Protein AF-A0A165SD82-F1 (afdb_monomer_lite)

InterPro domains:
  IPR045992 Protein of unknown function DUF5948 [PF19373] (40-102)

pLDDT: mean 72.56, std 20.36, range [37.78, 94.12]

Sequence (106 aa):
MRTFVAFTLISALFAARQVSSYRRVIQLRLTNPFCSAFTGHNCKCQDSNGQYNALTEYCCNQQNTFTDIYCPGPNHQCTSPGNEIDSGAFVRCCQGQGVGGAYCWN

Organism: NCBI:txid1314782

Radius of gyration: 23.1 Å; chains: 1; bounding box: 64×40×63 Å

Secondary structure (DSSP, 8-state):
----------------------------------------EEEEEEETTEE-HHHHHHHHTT-S--SS-BSS-TTS-EEETT----HHHHHHHHHHTT-S-EEEE-

Structure (mmCIF, N/CA/C/O backbone):
data_AF-A0A165SD82-F1
#
_entry.id   AF-A0A165SD82-F1
#
loop_
_atom_site.group_PDB
_atom_site.id
_atom_site.type_symbol
_atom_site.label_atom_id
_atom_site.label_alt_id
_atom_site.label_comp_id
_atom_site.label_asym_id
_atom_site.label_entity_id
_atom_site.label_seq_id
_atom_site.pdbx_PDB_ins_code
_atom_site.Cartn_x
_atom_site.Cartn_y
_atom_site.Cartn_z
_atom_site.occupancy
_atom_site.B_iso_or_equiv
_atom_site.auth_seq_id
_atom_site.auth_comp_id
_atom_site.auth_asym_id
_atom_site.auth_atom_id
_atom_site.pdbx_PDB_model_num
ATOM 1 N N . MET A 1 1 ? -52.218 -24.320 33.808 1.00 48.91 1 MET A N 1
ATOM 2 C CA . MET A 1 1 ? -51.246 -25.398 34.097 1.00 48.91 1 MET A CA 1
ATOM 3 C C . MET A 1 1 ? -51.146 -26.296 32.879 1.00 48.91 1 MET A C 1
ATOM 5 O O . MET A 1 1 ? -52.176 -26.828 32.491 1.00 48.91 1 MET A O 1
ATOM 9 N N . ARG A 1 2 ? -49.951 -26.364 32.277 1.00 43.78 2 ARG A N 1
ATOM 10 C CA . ARG A 1 2 ? -49.429 -27.291 31.245 1.00 43.78 2 ARG A CA 1
ATOM 11 C C . ARG A 1 2 ? -48.322 -26.521 30.498 1.00 43.78 2 ARG A C 1
ATOM 13 O O . ARG A 1 2 ? -48.580 -25.386 30.133 1.00 43.78 2 ARG A O 1
ATOM 20 N N . THR A 1 3 ? -47.107 -26.971 30.217 1.00 41.28 3 THR A N 1
ATOM 21 C CA . THR A 1 3 ? -46.299 -28.148 30.557 1.00 41.28 3 THR A CA 1
ATOM 22 C C . THR A 1 3 ? -44.898 -27.782 30.018 1.00 41.28 3 THR A C 1
ATOM 24 O O . THR A 1 3 ? -44.795 -27.405 28.860 1.00 41.28 3 THR A O 1
ATOM 27 N N . PHE A 1 4 ? -43.875 -27.820 30.875 1.00 45.62 4 PHE A N 1
ATOM 28 C CA . PHE A 1 4 ? -42.477 -28.229 30.649 1.00 45.62 4 PHE A CA 1
ATOM 29 C C . PHE A 1 4 ? -41.697 -27.831 29.369 1.00 45.62 4 PHE A C 1
ATOM 31 O O . PHE A 1 4 ? -41.937 -28.325 28.276 1.00 45.62 4 PHE A O 1
ATOM 38 N N . VAL A 1 5 ? -40.662 -27.010 29.600 1.00 50.38 5 VAL A N 1
ATOM 39 C CA . VAL A 1 5 ? -39.228 -27.229 29.294 1.00 50.38 5 VAL A CA 1
ATOM 40 C C . VAL A 1 5 ? -38.872 -28.134 28.100 1.00 50.38 5 VAL A C 1
ATOM 42 O O . VAL A 1 5 ? -39.009 -29.349 28.179 1.00 50.38 5 VAL A O 1
ATOM 45 N N . ALA A 1 6 ? -38.217 -27.551 27.091 1.00 44.00 6 ALA A N 1
ATOM 46 C CA . ALA A 1 6 ? -37.185 -28.228 26.301 1.00 44.00 6 ALA A CA 1
ATOM 47 C C . ALA A 1 6 ? -36.188 -27.188 25.764 1.00 44.00 6 ALA A C 1
ATOM 49 O O . ALA A 1 6 ? -36.330 -26.635 24.676 1.00 44.00 6 ALA A O 1
ATOM 50 N N . PHE A 1 7 ? -35.192 -26.885 26.595 1.00 45.28 7 PHE A N 1
ATOM 51 C CA . PHE A 1 7 ? -33.927 -26.317 26.152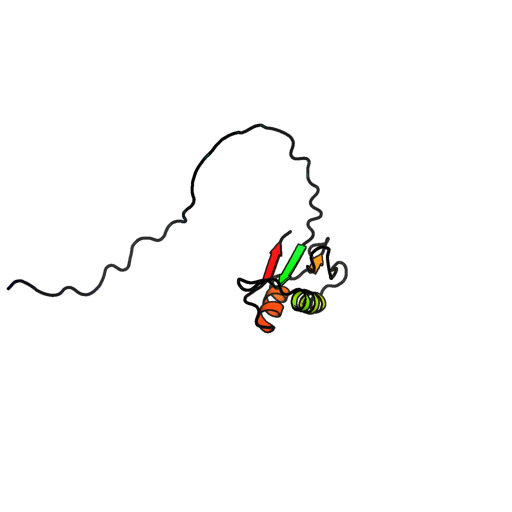 1.00 45.28 7 PHE A CA 1
ATOM 52 C C . PHE A 1 7 ? -33.161 -27.383 25.349 1.00 45.28 7 PHE A C 1
ATOM 54 O O . PHE A 1 7 ? -33.212 -28.564 25.683 1.00 45.28 7 PHE A O 1
ATOM 61 N N . THR A 1 8 ? -32.367 -26.913 24.386 1.00 50.78 8 THR A N 1
ATOM 62 C CA . THR A 1 8 ? -31.203 -27.557 23.742 1.00 50.78 8 THR A CA 1
ATOM 63 C C . THR A 1 8 ? -31.406 -28.542 22.575 1.00 50.78 8 THR A C 1
ATOM 65 O O . THR A 1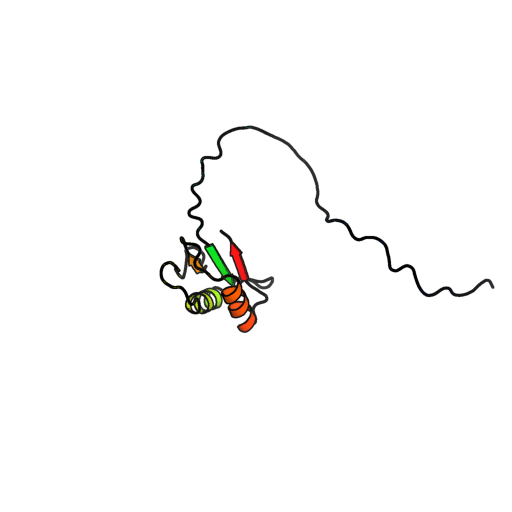 8 ? -32.070 -29.562 22.690 1.00 50.78 8 THR A O 1
ATOM 68 N N . LEU A 1 9 ? -30.658 -28.222 21.500 1.00 48.94 9 LEU A N 1
ATOM 69 C CA . LEU A 1 9 ? -30.19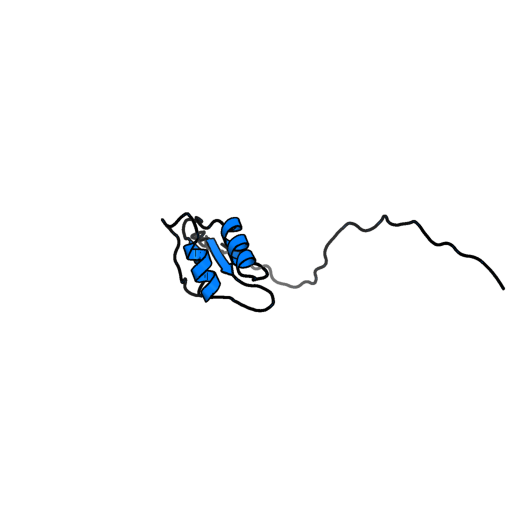4 -29.044 20.368 1.00 48.94 9 LEU A CA 1
ATOM 70 C C . LEU A 1 9 ? -31.087 -29.139 19.124 1.00 48.94 9 LEU A C 1
ATOM 72 O O . LEU A 1 9 ? -31.688 -30.179 18.921 1.00 48.94 9 LEU A O 1
ATOM 76 N N . ILE A 1 10 ? -31.014 -28.142 18.224 1.00 46.62 10 ILE A N 1
ATOM 77 C CA . ILE A 1 10 ? -30.759 -28.380 16.780 1.00 46.62 10 ILE A CA 1
ATOM 78 C C . ILE A 1 10 ? -29.944 -27.195 16.215 1.00 46.62 10 ILE A C 1
ATOM 80 O O . ILE A 1 10 ? -30.450 -26.335 15.499 1.00 46.62 10 ILE A O 1
ATOM 84 N N . SER A 1 11 ? -28.656 -27.134 16.563 1.00 52.34 11 SER A N 1
ATOM 85 C CA . SER A 1 11 ? -27.660 -26.290 15.885 1.00 52.34 11 SER A CA 1
ATOM 86 C C . SER A 1 11 ? -27.074 -27.062 14.704 1.00 52.34 11 SER A C 1
ATOM 88 O O . SER A 1 11 ? -25.969 -27.579 14.800 1.00 52.34 11 SER A O 1
ATOM 90 N N . ALA A 1 12 ? -27.826 -27.207 13.618 1.00 51.50 12 ALA A N 1
ATOM 91 C CA . ALA A 1 12 ? -27.292 -27.674 12.339 1.00 51.50 12 ALA A CA 1
ATOM 92 C C . ALA A 1 12 ? -28.350 -27.481 11.255 1.00 51.50 12 ALA A C 1
ATOM 94 O O . ALA A 1 12 ? -29.156 -28.370 11.039 1.00 51.50 12 ALA A O 1
ATOM 95 N N . LEU A 1 13 ? -28.375 -26.324 10.601 1.00 52.97 13 LEU A N 1
ATOM 96 C CA . LEU A 1 13 ? -28.797 -26.152 9.207 1.00 52.97 13 LEU A CA 1
ATOM 97 C C . LEU A 1 13 ? -28.543 -24.682 8.836 1.00 52.97 13 LEU A C 1
ATOM 99 O O . LEU A 1 13 ? -28.598 -23.819 9.703 1.00 52.97 13 LEU A O 1
ATOM 103 N N . PHE A 1 14 ? -28.306 -24.405 7.555 1.00 47.31 14 PHE A N 1
ATOM 104 C CA . PHE A 1 14 ? -28.047 -23.081 6.960 1.00 47.31 14 PHE A CA 1
ATOM 105 C C . PHE A 1 14 ? -26.584 -22.616 6.930 1.00 47.31 14 PHE A C 1
ATOM 107 O O . PHE A 1 14 ? -26.236 -21.503 7.312 1.00 47.31 14 PHE A O 1
ATOM 114 N N . ALA A 1 15 ? -25.734 -23.450 6.331 1.00 48.03 15 ALA A N 1
ATOM 115 C CA . ALA A 1 15 ? -24.712 -22.940 5.422 1.00 48.03 15 ALA A CA 1
ATOM 116 C C . ALA A 1 15 ? -25.307 -22.842 4.000 1.00 48.03 15 ALA A C 1
ATOM 118 O O . ALA A 1 15 ? -26.056 -23.733 3.604 1.00 48.03 15 ALA A O 1
ATOM 119 N N . ALA A 1 16 ? -24.899 -21.804 3.253 1.00 49.75 16 ALA A N 1
ATOM 120 C CA . ALA A 1 16 ? -25.296 -21.400 1.888 1.00 49.75 16 ALA A CA 1
ATOM 121 C C . ALA A 1 16 ? -26.470 -20.398 1.830 1.00 49.75 16 ALA A C 1
ATOM 123 O O . ALA A 1 16 ? -27.521 -20.628 2.404 1.00 49.75 16 ALA A O 1
ATOM 124 N N . ARG A 1 17 ? -26.412 -19.279 1.105 1.00 47.88 17 ARG A N 1
ATOM 125 C CA . ARG A 1 17 ? -25.353 -18.586 0.355 1.00 47.88 17 ARG A CA 1
ATOM 126 C C . ARG A 1 17 ? -25.913 -17.184 0.058 1.00 47.88 17 ARG A C 1
ATOM 128 O O . ARG A 1 17 ? -27.122 -16.985 0.042 1.00 47.88 17 ARG A O 1
ATOM 135 N N . GLN A 1 18 ? -25.001 -16.243 -0.118 1.00 41.12 18 GLN A N 1
ATOM 136 C CA . GLN A 1 18 ? -25.180 -14.796 -0.064 1.00 41.12 18 GLN A CA 1
ATOM 137 C C . GLN A 1 18 ? -26.266 -14.200 -0.978 1.00 41.12 18 GLN A C 1
ATOM 139 O O . GLN A 1 18 ? -26.517 -14.649 -2.095 1.00 41.12 18 GLN A O 1
ATOM 144 N N . VAL A 1 19 ? -26.848 -13.129 -0.443 1.00 44.03 19 VAL A N 1
ATOM 145 C CA . VAL A 1 19 ? -27.819 -12.195 -1.012 1.00 44.03 19 VAL A CA 1
ATOM 146 C C . VAL A 1 19 ? -27.155 -11.319 -2.078 1.00 44.03 19 VAL A C 1
ATOM 148 O O . VAL A 1 19 ? -26.108 -10.739 -1.815 1.00 44.03 19 VAL A O 1
ATOM 151 N N . SER A 1 20 ? -27.789 -11.149 -3.240 1.00 43.81 20 SER A N 1
ATOM 152 C CA . SER A 1 20 ? -28.014 -9.833 -3.881 1.00 43.81 20 SER A CA 1
ATOM 153 C C . SER A 1 20 ? -28.531 -10.038 -5.300 1.00 43.81 20 SER A C 1
ATOM 155 O O . SER A 1 20 ? -27.866 -10.633 -6.135 1.00 43.81 20 SER A O 1
ATOM 157 N N . SER A 1 21 ? -29.804 -9.765 -5.568 1.00 47.16 21 SER A N 1
ATOM 158 C CA . SER A 1 21 ? -30.441 -8.444 -5.690 1.00 47.16 21 SER A CA 1
ATOM 159 C C . SER A 1 21 ? -30.423 -7.947 -7.141 1.00 47.16 21 SER A C 1
ATOM 161 O O . SER A 1 21 ? -29.448 -7.401 -7.637 1.00 47.16 21 SER A O 1
ATOM 163 N N . TYR A 1 22 ? -31.567 -8.208 -7.780 1.00 48.94 22 TYR A N 1
ATOM 164 C CA . TYR A 1 22 ? -32.293 -7.378 -8.742 1.00 48.94 22 TYR A CA 1
ATOM 165 C C . TYR A 1 22 ? -31.638 -6.909 -10.064 1.00 48.94 22 TYR A C 1
ATOM 167 O O . TYR A 1 22 ? -30.865 -5.964 -10.135 1.00 48.94 22 TYR A O 1
ATOM 175 N N . ARG A 1 23 ? -32.137 -7.554 -11.137 1.00 53.09 23 ARG A N 1
ATOM 176 C CA . ARG A 1 23 ? -32.413 -7.106 -12.527 1.00 53.09 23 ARG A CA 1
ATOM 177 C C . ARG A 1 23 ? -32.297 -5.579 -12.764 1.00 53.09 23 ARG A C 1
ATOM 179 O O . ARG A 1 23 ? -32.868 -4.821 -11.993 1.00 53.09 23 ARG A O 1
ATOM 186 N N . ARG A 1 24 ? -31.803 -5.086 -13.915 1.00 49.06 24 ARG A N 1
ATOM 187 C CA . ARG A 1 24 ? -32.543 -5.069 -15.202 1.00 49.06 24 ARG A CA 1
ATOM 188 C C . ARG A 1 24 ? -31.719 -4.442 -16.366 1.00 49.06 24 ARG A C 1
ATOM 190 O O . ARG A 1 24 ? -31.138 -3.385 -16.197 1.00 49.06 24 ARG A O 1
ATOM 197 N N . VAL A 1 25 ? -31.868 -5.068 -17.543 1.00 46.75 25 VAL A N 1
ATOM 198 C CA . VAL A 1 25 ? -31.846 -4.579 -18.951 1.00 46.75 25 VAL A CA 1
ATOM 199 C C . VAL A 1 25 ? -30.562 -4.073 -19.652 1.00 46.75 25 VAL A C 1
ATOM 201 O O . VAL A 1 25 ? -29.908 -3.136 -19.228 1.00 46.75 25 VAL A O 1
ATOM 204 N N . ILE A 1 26 ? -30.405 -4.630 -20.867 1.00 50.44 26 ILE A N 1
ATOM 205 C CA . ILE A 1 26 ? -29.650 -4.200 -22.064 1.00 50.44 26 ILE A CA 1
ATOM 206 C C . ILE A 1 26 ? -28.244 -4.803 -22.222 1.00 50.44 26 ILE A C 1
ATOM 208 O O . ILE A 1 26 ? -27.215 -4.225 -21.898 1.00 50.44 26 ILE A O 1
ATOM 212 N N . GLN A 1 27 ? -28.243 -5.985 -22.842 1.00 55.72 27 GLN A N 1
ATOM 213 C CA . GLN A 1 27 ? -27.182 -6.441 -23.735 1.00 55.72 27 GLN A CA 1
ATOM 214 C C . GLN A 1 27 ? -27.186 -5.558 -24.994 1.00 55.72 27 GLN A C 1
ATOM 216 O O . GLN A 1 27 ? -28.092 -5.693 -25.815 1.00 55.72 27 GLN A O 1
ATOM 221 N N . LEU A 1 28 ? -26.169 -4.716 -25.186 1.00 42.47 28 LEU A N 1
ATOM 222 C CA . LEU A 1 28 ? -25.693 -4.405 -26.532 1.00 42.47 28 LEU A CA 1
ATOM 223 C C . LEU A 1 28 ? -24.190 -4.682 -26.599 1.00 42.47 28 LEU A C 1
ATOM 225 O O . LEU A 1 28 ? -23.397 -4.233 -25.777 1.00 42.47 28 LEU A O 1
ATOM 229 N N . ARG A 1 29 ? -23.862 -5.537 -27.557 1.00 55.31 29 ARG A N 1
ATOM 230 C CA . ARG A 1 29 ? -22.567 -6.147 -27.813 1.00 55.31 29 ARG A CA 1
ATOM 231 C C . ARG A 1 29 ? -21.537 -5.148 -28.362 1.00 55.31 29 ARG A C 1
ATOM 233 O O . ARG A 1 29 ? -21.897 -4.254 -29.114 1.00 55.31 29 ARG A O 1
ATOM 240 N N . LEU A 1 30 ? -20.266 -5.502 -28.126 1.00 51.47 30 LEU A N 1
ATOM 241 C CA . LEU A 1 30 ? -19.074 -5.219 -28.946 1.00 51.47 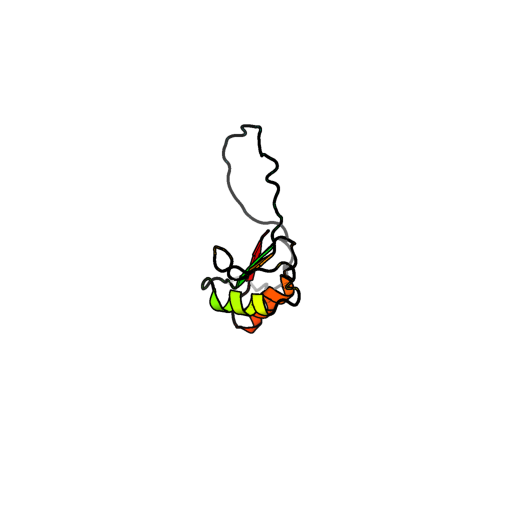30 LEU A CA 1
ATOM 242 C C . LEU A 1 30 ? -18.555 -3.775 -28.929 1.00 51.47 30 LEU A C 1
ATOM 244 O O . LEU A 1 30 ? -18.908 -2.973 -29.775 1.00 51.47 30 LEU A O 1
ATOM 248 N N . THR A 1 31 ? -17.653 -3.495 -27.990 1.00 42.28 31 THR A N 1
ATOM 249 C CA . THR A 1 31 ? -16.200 -3.358 -28.218 1.00 42.28 31 THR A CA 1
ATOM 250 C C . THR A 1 31 ? -15.603 -2.973 -26.867 1.00 42.28 31 THR A C 1
ATOM 252 O O . THR A 1 31 ? -15.498 -1.790 -26.561 1.00 42.28 31 THR A O 1
ATOM 255 N N . ASN A 1 32 ? -15.245 -3.946 -26.021 1.00 40.69 32 ASN A N 1
ATOM 256 C CA . ASN A 1 32 ? -14.244 -3.628 -25.008 1.00 40.69 32 ASN A CA 1
ATOM 257 C C . ASN A 1 32 ? -12.944 -3.607 -25.811 1.00 40.69 32 ASN A C 1
ATOM 259 O O . ASN A 1 32 ? -12.541 -4.681 -26.275 1.00 40.69 32 ASN A O 1
ATOM 263 N N . PRO A 1 33 ? -12.316 -2.443 -26.076 1.00 44.53 33 PRO A N 1
ATOM 264 C CA . PRO A 1 33 ? -10.932 -2.500 -26.498 1.00 44.53 33 PRO A CA 1
ATOM 265 C C . PRO A 1 33 ? -10.234 -3.341 -25.432 1.00 44.53 33 PRO A C 1
ATOM 267 O O . PRO A 1 33 ? -10.623 -3.309 -24.259 1.00 44.53 33 PRO A O 1
ATOM 270 N N . PHE A 1 34 ? -9.262 -4.150 -25.834 1.00 41.22 34 PHE A N 1
ATOM 271 C CA . PHE A 1 34 ? -8.248 -4.587 -24.896 1.00 41.22 34 PHE A CA 1
ATOM 272 C C . PHE A 1 34 ? -7.740 -3.305 -24.234 1.00 41.22 34 PHE A C 1
ATOM 274 O O . PHE A 1 34 ? -6.920 -2.584 -24.796 1.00 41.22 34 PHE A O 1
ATOM 281 N N . CYS A 1 35 ? -8.321 -2.956 -23.085 1.00 37.78 35 CYS A N 1
ATOM 282 C CA . CYS A 1 35 ? -7.702 -2.073 -22.140 1.00 37.78 35 CYS A CA 1
ATOM 283 C C . CYS A 1 35 ? -6.488 -2.905 -21.792 1.00 37.78 35 CYS A C 1
ATOM 285 O O . CYS A 1 35 ? -6.607 -3.903 -21.079 1.00 37.78 35 CYS A O 1
ATOM 287 N N . SER A 1 36 ? -5.369 -2.608 -22.446 1.00 41.47 36 SER A N 1
ATOM 288 C CA . SER A 1 36 ? -4.072 -3.042 -21.984 1.00 41.47 36 SER A CA 1
ATOM 289 C C . SER A 1 36 ? -3.985 -2.466 -20.585 1.00 41.47 36 SER A C 1
ATOM 291 O O . SER A 1 36 ? -3.610 -1.311 -20.400 1.00 41.47 36 SER A O 1
ATOM 293 N N . ALA A 1 37 ? -4.484 -3.231 -19.615 1.00 44.12 37 ALA A N 1
ATOM 294 C CA . ALA A 1 37 ? -4.215 -3.015 -18.226 1.00 44.12 37 ALA A CA 1
ATOM 295 C C . ALA A 1 37 ? -2.699 -3.121 -18.169 1.00 44.12 37 ALA A C 1
ATOM 297 O O . ALA A 1 37 ? -2.137 -4.211 -18.215 1.00 44.12 37 ALA A O 1
ATOM 298 N N . PHE A 1 38 ? -2.026 -1.974 -18.149 1.00 44.50 38 PHE A N 1
ATOM 299 C CA . PHE A 1 38 ? -0.863 -1.882 -17.296 1.00 44.50 38 PHE A CA 1
ATOM 300 C C . PHE A 1 38 ? -1.393 -2.333 -15.943 1.00 44.50 38 PHE A C 1
ATOM 302 O O . PHE A 1 38 ? -2.175 -1.611 -15.329 1.00 44.50 38 PHE A O 1
ATOM 309 N N . THR A 1 39 ? -1.133 -3.589 -15.586 1.00 53.62 39 THR A N 1
ATOM 310 C CA . THR A 1 39 ? -1.597 -4.215 -14.348 1.00 53.62 39 THR A CA 1
ATOM 311 C C . THR A 1 39 ? -0.787 -3.618 -13.210 1.00 53.62 39 THR A C 1
ATOM 313 O O . THR A 1 39 ? 0.033 -4.293 -12.596 1.00 53.62 39 THR A O 1
ATOM 316 N N . GLY A 1 40 ? -0.940 -2.313 -13.013 1.00 68.19 40 GLY A N 1
ATOM 317 C CA . GLY A 1 40 ? -0.279 -1.590 -11.960 1.00 68.19 40 GLY A CA 1
ATOM 318 C C . GLY A 1 40 ? -0.996 -1.903 -10.663 1.00 68.19 40 GLY A C 1
ATOM 319 O O . GLY A 1 40 ? -2.165 -1.566 -10.507 1.00 68.19 40 GLY A O 1
ATOM 320 N N . HIS A 1 41 ? -0.309 -2.540 -9.728 1.00 87.88 41 HIS A N 1
ATOM 321 C CA . HIS A 1 41 ? -0.854 -2.763 -8.401 1.00 87.88 41 HIS A CA 1
ATOM 322 C C . HIS A 1 41 ? -0.908 -1.445 -7.651 1.00 87.88 41 HIS A C 1
ATOM 324 O O . HIS A 1 41 ? 0.016 -0.638 -7.712 1.00 87.88 41 HIS A O 1
ATOM 330 N N . ASN A 1 42 ? -1.976 -1.218 -6.916 1.00 89.56 42 ASN A N 1
ATOM 331 C CA . ASN A 1 42 ? -2.155 -0.032 -6.111 1.00 89.56 42 ASN A CA 1
ATOM 332 C C . ASN A 1 42 ? -2.580 -0.444 -4.710 1.00 89.56 42 ASN A C 1
ATOM 334 O O . ASN A 1 42 ? -3.408 -1.337 -4.562 1.00 89.56 42 ASN A O 1
ATOM 338 N N . CYS A 1 43 ? -2.069 0.233 -3.688 1.00 91.62 43 CYS A N 1
ATOM 339 C CA . CYS A 1 43 ? -2.468 0.016 -2.302 1.00 91.62 43 CYS A CA 1
ATOM 340 C C . CYS A 1 43 ? -2.634 1.338 -1.555 1.00 91.62 43 CYS A C 1
ATOM 342 O O . CYS A 1 43 ? -1.884 2.297 -1.758 1.00 91.62 43 CYS A O 1
ATOM 344 N N . LYS A 1 44 ? -3.615 1.380 -0.653 1.00 93.94 44 LYS A N 1
ATOM 345 C CA . LYS A 1 44 ? -3.905 2.538 0.190 1.00 93.94 44 LYS A CA 1
ATOM 346 C C . LYS A 1 44 ? -4.339 2.114 1.588 1.00 93.94 44 LYS A C 1
ATOM 348 O O . LYS A 1 44 ? -5.218 1.267 1.721 1.00 93.94 44 LYS A O 1
ATOM 353 N N . CYS A 1 45 ? -3.766 2.714 2.633 1.00 93.88 45 CYS A N 1
ATOM 354 C CA . CYS A 1 45 ? -4.261 2.519 3.995 1.00 93.88 45 CYS A CA 1
ATOM 355 C C . CYS A 1 45 ? -5.630 3.199 4.115 1.00 93.88 45 CYS A C 1
ATOM 357 O O . CYS A 1 45 ? -5.744 4.427 4.012 1.00 93.88 45 CYS A O 1
ATOM 359 N N . GLN A 1 46 ? -6.673 2.396 4.298 1.00 92.75 46 GLN A N 1
ATOM 360 C CA . GLN A 1 46 ? -8.057 2.850 4.345 1.00 92.75 46 GLN A CA 1
ATOM 361 C C . GLN A 1 46 ? -8.898 1.853 5.141 1.00 92.75 46 GLN A C 1
ATOM 363 O O . GLN A 1 46 ? -8.743 0.640 4.994 1.00 92.75 46 GLN A O 1
ATOM 368 N N . ASP A 1 47 ? -9.819 2.377 5.944 1.00 89.62 47 ASP A N 1
ATOM 369 C CA . ASP A 1 47 ? -10.826 1.602 6.665 1.00 89.62 47 ASP A CA 1
ATOM 370 C C . ASP A 1 47 ? -12.184 2.337 6.689 1.00 89.62 47 ASP A C 1
ATOM 372 O O . ASP A 1 47 ? -12.423 3.257 5.901 1.00 89.62 47 ASP A O 1
ATOM 376 N N . SER A 1 48 ? -13.099 1.914 7.567 1.00 90.75 48 SER A N 1
ATOM 377 C CA . SER A 1 48 ? -14.425 2.524 7.728 1.00 90.75 48 SER A CA 1
ATOM 378 C C . SER A 1 48 ? -14.406 3.971 8.231 1.00 90.75 48 SER A C 1
ATOM 380 O O . SER A 1 48 ? -15.413 4.662 8.098 1.00 90.75 48 SER A O 1
ATOM 382 N N . ASN A 1 49 ? -13.302 4.431 8.820 1.00 88.94 49 ASN A N 1
ATOM 383 C CA . ASN A 1 49 ? -13.150 5.778 9.367 1.00 88.94 49 ASN A CA 1
ATOM 384 C C . ASN A 1 49 ? -12.561 6.757 8.344 1.00 88.94 49 ASN A C 1
ATOM 386 O O . ASN A 1 49 ? -12.733 7.966 8.493 1.00 88.94 49 ASN A O 1
ATOM 390 N N . GLY A 1 50 ? -11.884 6.265 7.301 1.00 90.94 50 GLY A N 1
ATOM 391 C CA . GLY A 1 50 ? -11.426 7.104 6.199 1.00 90.94 50 GLY A CA 1
ATOM 392 C C . GLY A 1 50 ? -10.159 6.624 5.498 1.00 90.94 50 GLY A C 1
ATOM 393 O O . GLY A 1 50 ? -9.733 5.477 5.618 1.00 90.94 50 GLY A O 1
ATOM 394 N N . GLN A 1 51 ? -9.580 7.540 4.719 1.00 92.69 51 GLN A N 1
ATOM 395 C CA . GLN A 1 51 ? -8.353 7.344 3.946 1.00 92.69 51 GLN A CA 1
ATOM 396 C C . GLN A 1 51 ? -7.162 7.984 4.663 1.00 92.69 51 GLN A C 1
ATOM 398 O O . GLN A 1 51 ? -7.188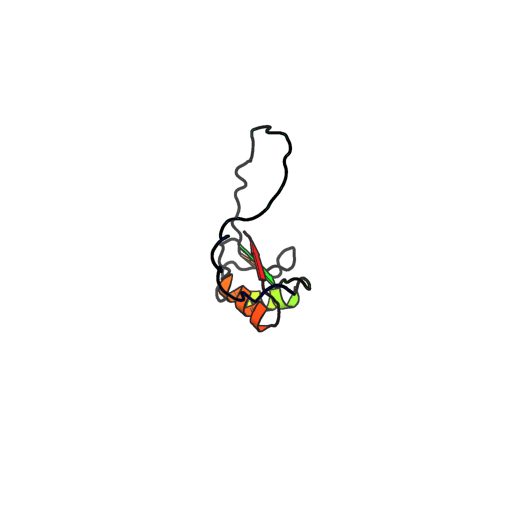 9.175 4.970 1.00 92.69 51 GLN A O 1
ATOM 403 N N . TYR A 1 52 ? -6.091 7.218 4.866 1.00 93.31 52 TYR A N 1
ATOM 404 C CA . TYR A 1 52 ? -4.923 7.648 5.632 1.00 93.31 52 TYR A CA 1
ATOM 405 C C . TYR A 1 52 ? -3.735 7.900 4.703 1.00 93.31 52 TYR A C 1
ATOM 407 O O . TYR A 1 52 ? -2.861 7.048 4.546 1.00 93.31 52 TYR A O 1
ATOM 415 N N . ASN A 1 53 ? -3.701 9.072 4.064 1.00 92.94 53 ASN A N 1
ATOM 416 C CA . ASN A 1 53 ? -2.692 9.398 3.046 1.00 92.94 53 ASN A CA 1
ATOM 417 C C . ASN A 1 53 ? -1.255 9.374 3.606 1.00 92.94 53 ASN A C 1
ATOM 419 O O . ASN A 1 53 ? -0.385 8.752 3.009 1.00 92.94 53 ASN A O 1
ATOM 423 N N . ALA A 1 54 ? -1.023 9.967 4.782 1.00 91.62 54 ALA A N 1
ATOM 424 C CA . ALA A 1 54 ? 0.304 9.982 5.410 1.00 91.62 54 ALA A CA 1
ATOM 425 C C . ALA A 1 54 ? 0.791 8.572 5.796 1.00 91.62 54 ALA A C 1
ATOM 427 O O . ALA A 1 54 ? 1.960 8.239 5.620 1.00 91.62 54 ALA A O 1
ATOM 428 N N . LEU A 1 55 ? -0.116 7.712 6.274 1.00 92.00 55 LEU A N 1
ATOM 429 C CA . LEU A 1 55 ? 0.214 6.315 6.578 1.00 92.00 55 LEU A CA 1
ATOM 430 C C . LEU A 1 55 ? 0.416 5.488 5.312 1.00 92.00 55 LEU A C 1
ATOM 432 O O . LEU A 1 55 ? 1.263 4.604 5.288 1.00 92.00 55 LEU A O 1
ATOM 436 N N . THR A 1 56 ? -0.332 5.794 4.253 1.00 92.88 56 THR A N 1
ATOM 437 C CA . THR A 1 56 ? -0.145 5.175 2.939 1.00 92.88 56 THR A CA 1
ATOM 438 C C . THR A 1 56 ? 1.256 5.457 2.414 1.00 92.88 56 THR A C 1
ATOM 440 O O . THR A 1 56 ? 1.926 4.533 1.969 1.00 92.88 56 THR A O 1
ATOM 443 N N . GLU A 1 57 ? 1.724 6.699 2.529 1.00 91.88 57 GLU A N 1
ATOM 444 C CA . GLU A 1 57 ? 3.081 7.083 2.144 1.00 91.88 57 GLU A CA 1
ATOM 445 C C . GLU A 1 57 ? 4.140 6.398 3.007 1.00 91.88 57 GLU A C 1
ATOM 447 O O . GLU A 1 57 ? 5.069 5.786 2.481 1.00 91.88 57 GLU A O 1
ATOM 452 N N . TYR A 1 58 ? 3.958 6.408 4.329 1.00 91.81 58 TYR A N 1
ATOM 453 C CA . TYR A 1 58 ? 4.840 5.692 5.244 1.00 91.81 58 TYR A CA 1
ATOM 454 C C . TYR A 1 58 ? 4.943 4.202 4.889 1.00 91.81 58 TYR A C 1
ATOM 456 O O . TYR A 1 58 ? 6.045 3.697 4.696 1.00 91.81 58 TYR A O 1
ATOM 464 N N . CYS A 1 59 ? 3.813 3.508 4.740 1.00 91.19 59 CYS A N 1
ATOM 465 C CA . CYS A 1 59 ? 3.779 2.076 4.452 1.00 91.19 59 CYS A CA 1
ATOM 466 C C . CYS A 1 59 ? 4.239 1.721 3.037 1.00 91.19 59 CYS A C 1
ATOM 468 O O . CYS A 1 59 ? 4.755 0.623 2.826 1.00 91.19 59 CYS A O 1
ATOM 470 N N . CYS A 1 60 ? 4.105 2.641 2.082 1.00 90.69 60 CYS A N 1
ATOM 471 C CA . CYS A 1 60 ? 4.690 2.481 0.757 1.00 90.69 60 CYS A CA 1
ATOM 472 C C . CYS A 1 60 ? 6.222 2.540 0.822 1.00 90.69 60 CYS A C 1
ATOM 474 O O . CYS A 1 60 ? 6.895 1.698 0.238 1.00 90.69 60 CYS A O 1
ATOM 476 N N . ASN A 1 61 ? 6.778 3.443 1.636 1.00 89.00 61 ASN A N 1
ATOM 477 C CA . ASN A 1 61 ? 8.221 3.535 1.880 1.00 89.00 61 ASN A CA 1
ATOM 478 C C . ASN A 1 61 ? 8.796 2.356 2.692 1.00 89.00 61 ASN A C 1
ATOM 480 O O . ASN A 1 61 ? 10.011 2.243 2.813 1.00 89.00 61 ASN A O 1
ATOM 484 N N . GLN A 1 62 ? 7.952 1.491 3.267 1.00 89.06 62 GLN A N 1
ATOM 485 C CA . GLN A 1 62 ? 8.375 0.249 3.934 1.00 89.06 62 GLN A CA 1
ATOM 486 C C . GLN A 1 62 ? 8.336 -0.977 3.004 1.00 89.06 62 GLN A C 1
ATOM 488 O O . GLN A 1 62 ? 8.627 -2.087 3.451 1.00 89.06 62 GLN A O 1
ATOM 493 N N . GLN A 1 63 ? 7.926 -0.827 1.740 1.00 85.75 63 GLN A N 1
ATOM 494 C CA . GLN A 1 63 ? 7.960 -1.934 0.784 1.00 85.75 63 GLN A CA 1
ATOM 495 C C . GLN A 1 63 ? 9.414 -2.307 0.480 1.00 85.75 63 GLN A C 1
ATOM 497 O O . GLN A 1 63 ? 10.242 -1.442 0.262 1.00 85.75 63 GLN A O 1
ATOM 502 N N . ASN A 1 64 ? 9.747 -3.597 0.470 1.00 71.62 64 ASN A N 1
ATOM 503 C CA . ASN A 1 64 ? 11.138 -4.041 0.279 1.00 71.62 64 ASN A CA 1
ATOM 504 C C . ASN A 1 64 ? 11.594 -4.006 -1.192 1.00 71.62 64 ASN A C 1
ATOM 506 O O . ASN A 1 64 ? 12.765 -4.233 -1.493 1.00 71.62 64 ASN A O 1
ATOM 510 N N . THR A 1 65 ? 10.659 -3.760 -2.103 1.00 66.31 65 THR A N 1
ATOM 511 C CA . THR A 1 65 ? 10.828 -3.680 -3.551 1.00 66.31 65 THR A CA 1
ATOM 512 C C . THR A 1 65 ? 10.615 -2.226 -3.959 1.00 66.31 65 THR A C 1
ATOM 514 O O . THR A 1 65 ? 9.567 -1.660 -3.694 1.00 66.31 65 THR A O 1
ATOM 517 N N . PHE A 1 66 ? 11.620 -1.579 -4.548 1.00 65.56 66 PHE A N 1
ATOM 518 C CA . PHE A 1 66 ? 11.531 -0.157 -4.931 1.00 65.56 66 PHE A CA 1
ATOM 519 C C . PHE A 1 66 ? 11.829 0.082 -6.409 1.00 65.56 66 PHE A C 1
ATOM 521 O O . PHE A 1 66 ? 11.908 1.231 -6.836 1.00 65.56 66 PHE A O 1
ATOM 528 N N . THR A 1 67 ? 12.053 -0.974 -7.192 1.00 71.31 67 THR A N 1
ATOM 529 C CA . THR A 1 67 ? 12.432 -0.816 -8.597 1.00 71.31 67 THR A CA 1
ATOM 530 C C . THR A 1 67 ? 11.299 -0.228 -9.424 1.00 71.31 67 THR A C 1
ATOM 532 O O . THR A 1 67 ? 11.580 0.533 -10.348 1.00 71.31 67 THR A O 1
ATOM 535 N N . ASP A 1 68 ? 10.048 -0.500 -9.046 1.00 81.12 68 ASP A N 1
ATOM 536 C CA . ASP A 1 68 ? 8.876 0.009 -9.749 1.00 81.12 68 ASP A CA 1
ATOM 537 C C . ASP A 1 68 ? 7.704 0.325 -8.802 1.00 81.12 68 ASP A C 1
ATOM 539 O O . ASP A 1 68 ? 6.560 -0.041 -9.068 1.00 81.12 68 ASP A O 1
ATOM 543 N N . ILE A 1 69 ? 7.974 0.965 -7.655 1.00 83.62 69 ILE A N 1
ATOM 544 C CA . ILE A 1 69 ? 6.947 1.466 -6.723 1.00 83.62 69 ILE A CA 1
ATOM 545 C C . ILE A 1 69 ? 7.044 2.993 -6.617 1.00 83.62 69 ILE A C 1
ATOM 547 O O . ILE A 1 69 ? 8.096 3.549 -6.316 1.00 83.62 69 ILE A O 1
ATOM 551 N N . TYR A 1 70 ? 5.918 3.673 -6.822 1.00 82.94 70 TYR A N 1
ATOM 552 C CA . TYR A 1 70 ? 5.779 5.124 -6.824 1.00 82.94 70 TYR A CA 1
ATOM 553 C C . TYR A 1 70 ? 4.852 5.599 -5.706 1.00 82.94 70 TYR A C 1
ATOM 555 O O . TYR A 1 70 ? 3.760 5.057 -5.502 1.00 82.94 70 TYR A O 1
ATOM 563 N N . CYS A 1 71 ? 5.272 6.663 -5.016 1.00 81.50 71 CYS A N 1
ATOM 564 C CA . CYS A 1 71 ? 4.494 7.323 -3.975 1.00 81.50 71 CYS A CA 1
ATOM 565 C C . CYS A 1 71 ? 4.876 8.811 -3.827 1.00 81.50 71 CYS A C 1
ATOM 567 O O . CYS A 1 71 ? 6.065 9.121 -3.884 1.00 81.50 71 CYS A O 1
ATOM 569 N N . PRO A 1 72 ? 3.910 9.719 -3.583 1.00 76.62 72 PRO A N 1
ATOM 570 C CA . PRO A 1 72 ? 2.468 9.494 -3.682 1.00 76.62 72 PRO A CA 1
ATOM 571 C C . PRO A 1 72 ? 2.011 9.391 -5.145 1.00 76.62 72 PRO A C 1
ATOM 573 O O . PRO A 1 72 ? 2.387 10.198 -5.992 1.00 76.62 72 PRO A O 1
ATOM 576 N N . GLY A 1 73 ? 1.171 8.399 -5.445 1.00 80.12 73 GLY A N 1
ATOM 577 C CA . GLY A 1 73 ? 0.459 8.304 -6.718 1.00 80.12 73 GLY A CA 1
ATOM 578 C C . GLY A 1 73 ? -0.655 9.359 -6.859 1.00 80.12 73 GLY A C 1
ATOM 579 O O . GLY A 1 73 ? -0.912 10.127 -5.928 1.00 80.12 73 GLY A O 1
ATOM 580 N N . PRO A 1 74 ? -1.380 9.380 -7.995 1.00 78.75 74 PRO A N 1
ATOM 581 C CA . PRO A 1 74 ? -2.376 10.413 -8.329 1.00 78.75 74 PRO A CA 1
ATOM 582 C C . PRO A 1 74 ? -3.469 10.670 -7.275 1.00 78.75 74 PRO A C 1
ATOM 584 O O . PRO A 1 74 ? -4.003 11.769 -7.178 1.00 78.75 74 PRO A O 1
ATOM 587 N N . ASN A 1 75 ? -3.797 9.663 -6.471 1.00 83.31 75 ASN A N 1
ATOM 588 C CA . ASN A 1 75 ? -4.790 9.681 -5.399 1.00 83.31 75 ASN A CA 1
ATOM 589 C C . ASN A 1 75 ? -4.155 9.453 -4.016 1.00 83.31 75 ASN A C 1
ATOM 591 O O . ASN A 1 75 ? -4.837 8.974 -3.108 1.00 83.31 75 ASN A O 1
ATOM 595 N N . HIS A 1 76 ? -2.870 9.773 -3.830 1.00 88.19 76 HIS A N 1
ATOM 596 C CA . HIS A 1 76 ? -2.107 9.457 -2.612 1.00 88.19 76 HIS A CA 1
ATOM 597 C C . HIS A 1 76 ? -2.109 7.959 -2.283 1.00 88.19 76 HIS A C 1
ATOM 599 O O . HIS A 1 76 ? -2.235 7.568 -1.124 1.00 88.19 76 HIS A O 1
ATOM 605 N N . GLN A 1 77 ? -2.055 7.120 -3.314 1.00 90.25 77 GLN A N 1
ATOM 606 C CA . GLN A 1 77 ? -1.865 5.682 -3.190 1.00 90.25 77 GLN A CA 1
ATOM 607 C C . GLN A 1 77 ? -0.404 5.309 -3.441 1.00 90.25 77 GLN A C 1
ATOM 609 O O . GLN A 1 77 ? 0.337 6.050 -4.085 1.00 90.25 77 GLN A O 1
ATOM 614 N N . CYS A 1 78 ? -0.022 4.136 -2.962 1.00 90.44 78 CYS A N 1
ATOM 615 C CA . CYS A 1 78 ? 1.176 3.442 -3.402 1.00 90.44 78 CYS A CA 1
ATOM 616 C C . CYS A 1 78 ? 0.855 2.780 -4.748 1.00 90.44 78 CYS A C 1
ATOM 618 O O . CYS A 1 78 ? -0.126 2.040 -4.808 1.00 90.44 78 CYS A O 1
ATOM 620 N N . THR A 1 79 ? 1.611 3.052 -5.812 1.00 90.50 79 THR A N 1
ATOM 621 C CA . THR A 1 79 ? 1.363 2.504 -7.160 1.00 90.50 79 THR A CA 1
ATOM 622 C C . THR A 1 79 ? 2.585 1.751 -7.654 1.00 90.50 79 THR A C 1
ATOM 624 O O . THR A 1 79 ? 3.689 2.265 -7.562 1.00 90.50 79 THR A O 1
ATOM 627 N N . SER A 1 80 ? 2.401 0.574 -8.239 1.00 88.00 80 SER A N 1
ATOM 628 C CA . SER A 1 80 ? 3.468 -0.205 -8.853 1.00 88.00 80 SER A CA 1
ATOM 629 C C . SER A 1 80 ? 3.044 -0.772 -10.202 1.00 88.00 80 SER A C 1
ATOM 631 O O . SER A 1 80 ? 2.307 -1.758 -10.224 1.00 88.00 80 SER A O 1
ATOM 633 N N . PRO A 1 81 ? 3.487 -0.178 -11.324 1.00 83.94 81 PRO A N 1
ATOM 634 C CA . PRO A 1 81 ? 3.173 -0.649 -12.674 1.00 83.94 81 PRO A CA 1
ATOM 635 C C . PRO A 1 81 ? 3.532 -2.122 -12.917 1.00 83.94 81 PRO A C 1
ATOM 637 O O . PRO A 1 81 ? 2.791 -2.817 -13.609 1.00 83.94 81 PRO A O 1
ATOM 640 N N . GLY A 1 82 ? 4.623 -2.600 -12.318 1.00 83.00 82 GLY A N 1
ATOM 641 C CA . GLY A 1 82 ? 5.124 -3.972 -12.385 1.00 83.00 82 GLY A CA 1
ATOM 642 C C . GLY A 1 82 ? 4.521 -4.933 -11.361 1.00 83.00 82 GLY A C 1
ATOM 643 O O . GLY A 1 82 ? 4.956 -6.080 -11.285 1.00 83.00 82 GLY A O 1
ATOM 644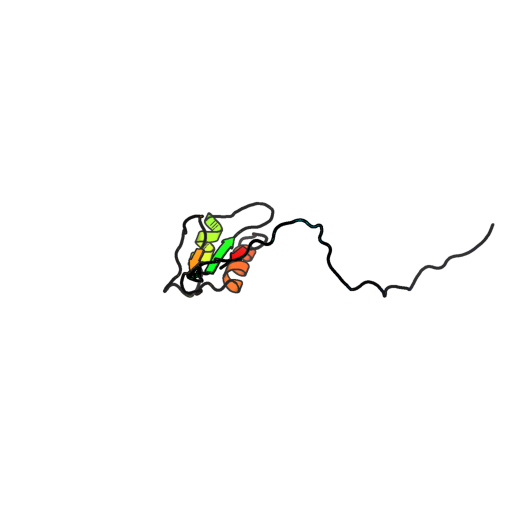 N N . ASN A 1 83 ? 3.519 -4.499 -10.586 1.00 83.75 83 ASN A N 1
ATOM 645 C CA . ASN A 1 83 ? 2.871 -5.307 -9.550 1.00 83.75 83 ASN A CA 1
ATOM 646 C C . ASN A 1 83 ? 3.868 -5.819 -8.485 1.00 83.75 83 ASN A C 1
ATOM 648 O O . ASN A 1 83 ? 3.817 -6.970 -8.056 1.00 83.75 83 ASN A O 1
ATOM 652 N N . GLU A 1 84 ? 4.785 -4.946 -8.059 1.00 85.75 84 GLU A N 1
ATOM 653 C CA . GLU A 1 84 ? 5.851 -5.254 -7.095 1.00 85.75 84 GLU A CA 1
ATOM 654 C C . GLU A 1 84 ? 5.460 -5.000 -5.632 1.00 85.75 84 GLU A C 1
ATOM 656 O O . GLU A 1 84 ? 6.216 -5.356 -4.730 1.00 85.75 84 GLU A O 1
ATOM 661 N N . ILE A 1 85 ? 4.300 -4.386 -5.376 1.00 87.38 85 ILE A N 1
ATOM 662 C CA . ILE A 1 85 ? 3.808 -4.146 -4.012 1.00 87.38 85 ILE A CA 1
ATOM 663 C C . ILE A 1 85 ? 3.420 -5.482 -3.366 1.00 87.38 85 ILE A C 1
ATOM 665 O O . ILE A 1 85 ? 2.551 -6.200 -3.862 1.00 87.38 85 ILE A O 1
ATOM 669 N N . ASP A 1 86 ? 3.990 -5.771 -2.197 1.00 90.25 86 ASP A N 1
ATOM 670 C CA . ASP A 1 86 ? 3.523 -6.850 -1.331 1.00 90.25 86 ASP A CA 1
ATOM 671 C C . ASP A 1 86 ? 2.305 -6.352 -0.543 1.00 90.25 86 ASP A C 1
ATOM 673 O O . ASP A 1 86 ? 2.423 -5.732 0.520 1.00 90.25 86 ASP A O 1
ATOM 677 N N . SER A 1 87 ? 1.106 -6.646 -1.053 1.00 88.94 87 SER A N 1
ATOM 678 C CA . SER A 1 87 ? -0.156 -6.261 -0.411 1.00 88.94 87 SER A CA 1
ATOM 679 C C . SER A 1 87 ? -0.260 -6.800 1.022 1.00 88.94 87 SER A C 1
ATOM 681 O O . SER A 1 87 ? -0.841 -6.149 1.886 1.00 88.94 87 SER A O 1
ATOM 683 N N . GLY A 1 88 ? 0.316 -7.971 1.311 1.00 90.19 88 GLY A N 1
ATOM 684 C CA . GLY A 1 88 ? 0.306 -8.568 2.645 1.00 90.19 88 GLY A CA 1
ATOM 685 C C . GLY A 1 88 ? 1.213 -7.821 3.624 1.00 90.19 88 GLY A C 1
ATOM 686 O O . GLY A 1 88 ? 0.837 -7.596 4.777 1.00 90.19 88 GLY A O 1
ATOM 687 N N . ALA A 1 89 ? 2.407 -7.409 3.197 1.00 90.75 89 ALA A N 1
ATOM 688 C CA . ALA A 1 89 ? 3.268 -6.515 3.975 1.00 90.75 89 ALA A CA 1
ATOM 689 C C . ALA A 1 89 ? 2.642 -5.123 4.136 1.00 90.75 89 ALA A C 1
ATOM 691 O O . ALA A 1 89 ? 2.652 -4.573 5.238 1.00 90.75 89 ALA A O 1
ATOM 692 N N . PHE A 1 90 ? 2.034 -4.588 3.077 1.00 92.25 90 PHE A N 1
ATOM 693 C CA . PHE A 1 90 ? 1.380 -3.284 3.093 1.00 92.25 90 PHE A CA 1
ATOM 694 C C . PHE A 1 90 ? 0.204 -3.242 4.083 1.00 92.25 90 PHE A C 1
ATOM 696 O O . PHE A 1 90 ? 0.151 -2.366 4.945 1.00 92.25 90 PHE A O 1
ATOM 703 N N . VAL A 1 91 ? -0.699 -4.229 4.030 1.00 93.12 91 VAL A N 1
ATOM 704 C CA . VAL A 1 91 ? -1.828 -4.362 4.972 1.00 93.12 91 VAL A CA 1
ATOM 705 C C . VAL A 1 91 ? -1.329 -4.463 6.412 1.00 93.12 91 VAL A C 1
ATOM 707 O O . VAL A 1 91 ? -1.845 -3.763 7.283 1.00 93.12 91 VAL A O 1
ATOM 710 N N . ARG A 1 92 ? -0.301 -5.285 6.667 1.00 94.12 92 ARG A N 1
ATOM 711 C CA . ARG A 1 92 ? 0.297 -5.420 8.005 1.00 94.12 92 ARG A CA 1
ATOM 712 C C . ARG A 1 92 ? 0.892 -4.110 8.504 1.00 94.12 92 ARG A C 1
ATOM 714 O O . ARG A 1 92 ? 0.746 -3.807 9.683 1.00 94.12 92 ARG A O 1
ATOM 721 N N . CYS A 1 93 ? 1.519 -3.325 7.630 1.00 93.38 93 CYS A N 1
ATOM 722 C CA . CYS A 1 93 ? 2.006 -2.001 7.994 1.00 93.38 93 CYS A CA 1
ATOM 723 C C . CYS A 1 93 ? 0.850 -1.083 8.415 1.00 93.38 93 CYS A C 1
ATOM 725 O O . CYS A 1 93 ? 0.894 -0.540 9.515 1.00 93.38 93 CYS A O 1
ATOM 727 N N . CYS A 1 94 ? -0.221 -0.978 7.616 1.00 93.31 94 CYS A N 1
ATOM 728 C CA . CYS A 1 94 ? -1.379 -0.149 7.974 1.00 93.31 94 CYS A CA 1
ATOM 729 C C . CYS A 1 94 ? -2.005 -0.592 9.312 1.00 93.31 94 CYS A C 1
ATOM 731 O O . CYS A 1 94 ? -2.291 0.242 10.169 1.00 93.31 94 CYS A O 1
ATOM 733 N N . GLN A 1 95 ? -2.146 -1.905 9.525 1.00 93.75 95 GLN A N 1
ATOM 734 C CA . GLN A 1 95 ? -2.656 -2.476 10.777 1.00 93.75 95 GLN A CA 1
ATOM 735 C C . GLN A 1 95 ? -1.740 -2.199 11.971 1.00 93.75 95 GLN A C 1
ATOM 737 O O . GLN A 1 95 ? -2.222 -1.851 13.047 1.00 93.75 95 GLN A O 1
ATOM 742 N N . GLY A 1 96 ? -0.421 -2.283 11.784 1.00 92.06 96 GLY A N 1
ATOM 743 C CA . GLY A 1 96 ? 0.565 -1.935 12.808 1.00 92.06 96 GLY A CA 1
ATOM 744 C C . GLY A 1 96 ? 0.530 -0.457 13.211 1.00 92.06 96 GLY A C 1
ATOM 745 O O . GLY A 1 96 ? 0.877 -0.131 14.341 1.00 92.06 96 GLY A O 1
ATOM 746 N N . GLN A 1 97 ? 0.065 0.424 12.320 1.00 91.38 97 GLN A N 1
ATOM 747 C CA . GLN A 1 97 ? -0.156 1.849 12.597 1.00 91.38 97 GLN A CA 1
ATOM 748 C C . GLN A 1 97 ? -1.547 2.146 13.194 1.00 91.38 97 GLN A C 1
ATOM 750 O O . GLN A 1 97 ? -1.877 3.305 13.435 1.00 91.38 97 GLN A O 1
ATOM 755 N N . GLY A 1 98 ? -2.368 1.119 13.445 1.00 89.62 98 GLY A N 1
ATOM 756 C CA . GLY A 1 98 ? -3.695 1.256 14.052 1.00 89.62 98 GLY A CA 1
ATOM 757 C C . GLY A 1 98 ? -4.846 1.479 13.065 1.00 89.62 98 GLY A C 1
ATOM 758 O O . GLY A 1 98 ? -5.953 1.784 13.502 1.00 89.62 98 GLY A O 1
ATOM 759 N N . VAL A 1 99 ? -4.618 1.320 11.756 1.00 89.50 99 VAL A N 1
ATOM 760 C CA . VAL A 1 99 ? -5.674 1.378 10.728 1.00 89.50 99 VAL A CA 1
ATOM 761 C C . VAL A 1 99 ? -6.331 0.005 10.588 1.00 89.50 99 VAL A C 1
ATOM 763 O O . VAL A 1 99 ? -5.649 -1.017 10.596 1.00 89.50 99 VAL A O 1
ATOM 766 N N . GLY A 1 100 ? -7.652 -0.049 10.399 1.00 84.06 100 GLY A N 1
ATOM 767 C CA . GLY A 1 100 ? -8.396 -1.311 10.272 1.00 84.06 100 GLY A CA 1
ATOM 768 C C . GLY A 1 100 ? -7.969 -2.198 9.091 1.00 84.06 100 GLY A C 1
ATOM 769 O O . GLY A 1 100 ? -8.232 -3.402 9.095 1.00 84.06 100 GLY A O 1
ATOM 770 N N . GLY A 1 101 ? -7.277 -1.639 8.094 1.00 89.25 101 GLY A N 1
ATOM 771 C CA . GLY A 1 101 ? -6.725 -2.391 6.975 1.00 89.25 101 GLY A CA 1
ATOM 772 C C . GLY A 1 101 ? -6.135 -1.520 5.867 1.00 89.25 101 GLY A C 1
ATOM 773 O O . GLY A 1 101 ? -5.806 -0.348 6.058 1.00 89.25 101 GLY A O 1
ATOM 774 N N . ALA A 1 102 ? -5.997 -2.127 4.691 1.00 91.81 102 ALA A N 1
ATOM 775 C CA . ALA A 1 102 ? -5.643 -1.442 3.458 1.00 91.81 102 ALA A CA 1
ATOM 776 C C . ALA A 1 102 ? -6.567 -1.899 2.329 1.00 91.81 102 ALA A C 1
ATOM 778 O O . ALA A 1 102 ? -7.019 -3.045 2.303 1.00 91.81 102 ALA A O 1
ATOM 779 N N . TYR A 1 103 ? -6.815 -1.002 1.384 1.00 91.69 103 TYR A N 1
ATOM 780 C CA . TYR A 1 103 ? -7.478 -1.301 0.129 1.00 91.69 103 TYR A CA 1
ATOM 781 C C . TYR A 1 103 ? -6.423 -1.396 -0.972 1.00 91.69 103 TYR A C 1
ATOM 783 O O . TYR A 1 103 ? -5.720 -0.419 -1.234 1.00 91.69 103 TYR A O 1
ATOM 791 N N . CYS A 1 104 ? -6.310 -2.568 -1.595 1.00 89.56 104 CYS A N 1
ATOM 792 C CA . CYS A 1 104 ? -5.408 -2.806 -2.716 1.00 89.56 104 CYS A CA 1
ATOM 793 C C . CYS A 1 104 ? -6.195 -3.244 -3.957 1.00 89.56 104 CYS A C 1
ATOM 795 O O . CYS A 1 104 ? -7.159 -4.004 -3.843 1.00 89.56 104 CYS A O 1
ATOM 797 N N . TRP A 1 105 ? -5.799 -2.755 -5.129 1.00 88.69 105 TRP A N 1
ATOM 798 C CA . TRP A 1 105 ? -6.457 -3.004 -6.412 1.00 88.69 105 TRP A CA 1
ATOM 799 C C . TRP A 1 105 ? -5.444 -3.023 -7.563 1.00 88.69 105 TRP A C 1
ATOM 801 O O . TRP A 1 105 ? -4.327 -2.537 -7.409 1.00 88.69 105 TRP A O 1
ATOM 811 N N . ASN A 1 106 ? -5.852 -3.561 -8.713 1.00 82.00 106 ASN A N 1
ATOM 812 C CA . ASN A 1 106 ? -5.063 -3.595 -9.952 1.00 82.00 106 ASN A CA 1
ATOM 813 C C . ASN A 1 106 ? -5.667 -2.665 -11.005 1.00 82.00 106 ASN A C 1
ATOM 815 O O . ASN A 1 106 ? -6.900 -2.447 -10.939 1.00 82.00 106 ASN A O 1
#

Foldseek 3Di:
DDDDDDDDDDPDDDDDDDDDDDDDDDDDDDDPDPPVPLVKKKKFQADPVGGDLVLQQVLLVVQPDDPFWDAPDPVSITIGSPNSGPLVSSQVSSVVVVGPGMDMGD